Protein AF-A0A3B0YJS0-F1 (afdb_monomer_lite)

Sequence (53 aa):
MAYWRQWRRPRTKVRSLMKLGVHVRSAVACGITSKGPWRSAKTPGIQQALSNA

Foldseek 3Di:
DVVPVVQVALVSQLVLLVVLVQDNVQSN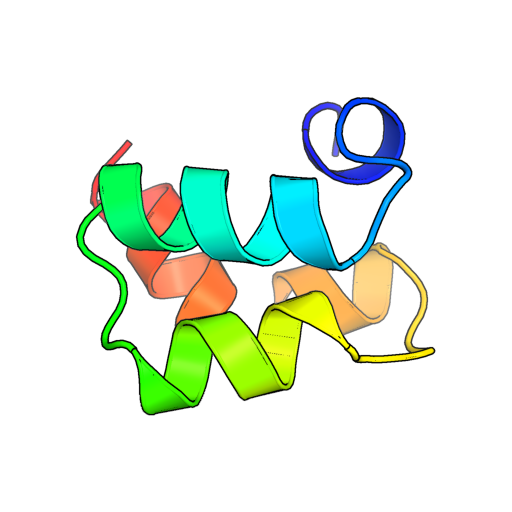VLSPDPDDPVVSCPRPSNVSSVVSD

Organism: NCBI:txid652676

Radius of gyration: 9.42 Å; chains: 1; bounding box: 20×19×17 Å

Structure (mmCIF, N/CA/C/O backbone):
data_AF-A0A3B0YJS0-F1
#
_entry.id   AF-A0A3B0YJS0-F1
#
loop_
_atom_site.group_PDB
_atom_site.id
_atom_site.type_symbol
_atom_site.label_atom_id
_atom_site.label_alt_id
_atom_site.label_comp_id
_atom_site.label_asym_id
_atom_site.label_entity_id
_atom_site.label_seq_id
_atom_site.pdbx_PDB_ins_code
_atom_site.Cartn_x
_atom_site.Cartn_y
_atom_site.Cartn_z
_atom_site.occupancy
_atom_site.B_iso_or_equiv
_atom_site.auth_seq_id
_atom_site.auth_comp_id
_atom_site.auth_asym_id
_atom_site.auth_atom_id
_atom_site.pdbx_PDB_model_num
ATOM 1 N N . MET A 1 1 ? 6.577 11.136 1.315 1.00 57.75 1 MET A N 1
ATOM 2 C CA . MET A 1 1 ? 7.070 9.784 0.939 1.00 57.75 1 MET A CA 1
ATOM 3 C C . MET A 1 1 ? 7.830 9.099 2.095 1.00 57.75 1 MET A C 1
ATOM 5 O O . MET A 1 1 ? 8.889 8.516 1.882 1.00 57.75 1 MET A O 1
ATOM 9 N N . ALA A 1 2 ? 7.317 9.166 3.329 1.00 59.97 2 ALA A N 1
ATOM 10 C CA . ALA A 1 2 ? 8.002 8.635 4.516 1.00 59.97 2 ALA A CA 1
ATOM 11 C C . ALA A 1 2 ? 7.736 7.130 4.726 1.00 59.97 2 ALA A C 1
ATOM 13 O O . ALA A 1 2 ? 8.668 6.373 4.997 1.00 59.97 2 ALA A O 1
ATOM 14 N N . TYR A 1 3 ? 6.505 6.670 4.463 1.00 64.94 3 TYR A N 1
ATOM 15 C CA . TYR A 1 3 ? 6.097 5.268 4.646 1.00 64.94 3 TYR A CA 1
ATOM 16 C C . TYR A 1 3 ? 6.938 4.265 3.847 1.00 64.94 3 TYR A C 1
ATOM 18 O O . TYR A 1 3 ? 7.271 3.187 4.327 1.00 64.94 3 TYR A O 1
ATOM 26 N N . TRP A 1 4 ? 7.354 4.629 2.634 1.00 72.94 4 TRP A N 1
ATOM 27 C CA . TRP A 1 4 ? 8.140 3.742 1.772 1.00 72.94 4 TRP A CA 1
ATOM 28 C C . TRP A 1 4 ? 9.611 3.620 2.176 1.00 72.94 4 TRP A C 1
ATOM 30 O O . TRP A 1 4 ? 10.224 2.587 1.913 1.00 72.94 4 TRP A O 1
ATOM 40 N N . ARG A 1 5 ? 10.167 4.642 2.839 1.00 70.06 5 ARG A N 1
ATOM 41 C CA . ARG A 1 5 ? 11.470 4.537 3.511 1.00 70.06 5 ARG A CA 1
ATOM 42 C C . ARG A 1 5 ? 11.354 3.743 4.816 1.00 70.06 5 ARG A C 1
ATOM 44 O O . ARG A 1 5 ? 12.274 3.005 5.152 1.00 70.06 5 ARG A O 1
ATOM 51 N N . GLN A 1 6 ? 10.214 3.840 5.504 1.00 80.06 6 GLN A N 1
ATOM 52 C CA . GLN A 1 6 ? 9.932 3.102 6.738 1.00 80.06 6 GLN A CA 1
ATOM 53 C C . GLN A 1 6 ? 9.734 1.598 6.486 1.00 80.06 6 GLN A C 1
ATOM 55 O O . GLN A 1 6 ? 10.240 0.756 7.229 1.00 80.06 6 GLN A O 1
ATOM 60 N N . TRP A 1 7 ? 9.038 1.220 5.413 1.00 86.44 7 TRP A N 1
ATOM 61 C CA . TRP A 1 7 ? 8.775 -0.182 5.086 1.00 86.44 7 TRP A CA 1
ATOM 62 C C . TRP A 1 7 ? 9.843 -0.733 4.144 1.00 86.44 7 TRP A C 1
ATOM 64 O O . TRP A 1 7 ? 9.650 -0.878 2.941 1.00 86.44 7 TRP A O 1
ATOM 74 N N . ARG A 1 8 ? 11.003 -1.056 4.716 1.00 81.25 8 ARG A N 1
ATOM 75 C CA . ARG A 1 8 ? 12.182 -1.507 3.961 1.00 81.25 8 ARG A CA 1
ATOM 76 C C . ARG A 1 8 ? 12.067 -2.932 3.409 1.00 81.25 8 ARG A C 1
ATOM 78 O O . ARG A 1 8 ? 12.702 -3.252 2.412 1.00 81.25 8 ARG A O 1
ATOM 85 N N . ARG A 1 9 ? 11.281 -3.802 4.055 1.00 87.81 9 ARG A N 1
ATOM 86 C CA . ARG A 1 9 ? 11.111 -5.206 3.644 1.00 87.81 9 ARG A CA 1
ATOM 87 C C . ARG A 1 9 ? 9.834 -5.357 2.801 1.00 87.81 9 ARG A C 1
ATOM 89 O O . ARG A 1 9 ? 8.795 -4.832 3.201 1.00 87.81 9 ARG A O 1
ATOM 96 N N . PRO A 1 10 ? 9.848 -6.136 1.703 1.00 86.62 10 PRO A N 1
ATOM 97 C CA . PRO A 1 10 ? 8.648 -6.377 0.895 1.00 86.62 10 PRO A CA 1
ATOM 98 C C . PRO A 1 10 ? 7.484 -6.922 1.729 1.00 86.62 10 PRO A C 1
ATOM 100 O O . PRO A 1 10 ? 6.354 -6.462 1.616 1.00 86.62 10 PRO A O 1
ATOM 103 N N . ARG A 1 11 ? 7.773 -7.834 2.667 1.00 88.31 11 ARG A N 1
ATOM 104 C CA . ARG A 1 11 ? 6.753 -8.430 3.546 1.00 88.31 11 ARG A CA 1
ATOM 105 C C . ARG A 1 11 ? 6.101 -7.407 4.482 1.00 88.31 11 ARG A C 1
ATOM 107 O O . ARG A 1 11 ? 4.897 -7.489 4.707 1.00 88.31 11 ARG A O 1
ATOM 114 N N . THR A 1 12 ? 6.857 -6.436 5.008 1.00 89.69 12 THR A N 1
ATOM 115 C CA . THR A 1 12 ? 6.268 -5.369 5.835 1.00 89.69 12 THR A CA 1
ATOM 116 C C . THR A 1 12 ? 5.469 -4.388 4.992 1.00 89.69 12 THR A C 1
ATOM 118 O O . THR A 1 12 ? 4.393 -4.000 5.430 1.00 89.69 12 THR A O 1
ATOM 121 N N . LYS A 1 13 ? 5.907 -4.067 3.765 1.00 87.94 13 LYS A N 1
ATOM 122 C CA . LYS A 1 13 ? 5.105 -3.260 2.830 1.00 87.94 13 LYS A CA 1
ATOM 123 C C . LYS A 1 13 ? 3.744 -3.883 2.560 1.00 87.94 13 LYS A C 1
ATOM 125 O O . LYS A 1 13 ? 2.733 -3.214 2.728 1.00 87.94 13 LYS A O 1
ATOM 130 N N . VAL A 1 14 ? 3.722 -5.161 2.179 1.00 89.25 14 VAL A N 1
ATOM 131 C CA . VAL A 1 14 ? 2.475 -5.876 1.873 1.00 89.25 14 VAL A CA 1
ATOM 132 C C . VAL A 1 14 ? 1.549 -5.886 3.089 1.00 89.25 14 VAL A C 1
ATOM 134 O O . VAL A 1 14 ? 0.381 -5.536 2.963 1.00 89.25 14 VAL A O 1
ATOM 137 N N . ARG A 1 15 ? 2.071 -6.212 4.280 1.00 91.00 15 ARG A N 1
ATOM 138 C CA . ARG A 1 15 ? 1.269 -6.250 5.511 1.00 91.00 15 ARG A CA 1
ATOM 139 C C . ARG A 1 15 ? 0.694 -4.879 5.873 1.00 91.00 15 ARG A C 1
ATOM 141 O O . ARG A 1 15 ? -0.461 -4.806 6.275 1.00 91.00 15 ARG A O 1
ATOM 148 N N . SER A 1 16 ? 1.465 -3.804 5.732 1.00 89.56 16 SER A N 1
ATOM 149 C CA . SER A 1 16 ? 0.965 -2.455 6.006 1.00 89.56 16 SER A CA 1
ATOM 150 C C . SER A 1 16 ? -0.066 -1.995 4.973 1.00 89.56 16 SER A C 1
ATOM 152 O O . SER A 1 16 ? -1.069 -1.408 5.354 1.00 89.56 16 SER A O 1
ATOM 154 N N . LEU A 1 17 ? 0.121 -2.316 3.687 1.00 88.50 17 LEU A N 1
ATOM 155 C CA . LEU A 1 17 ? -0.878 -2.035 2.648 1.00 88.50 17 LEU A CA 1
ATOM 156 C C . LEU A 1 17 ? -2.191 -2.794 2.895 1.00 88.50 17 LEU A C 1
ATOM 158 O O . LEU A 1 17 ? -3.263 -2.219 2.747 1.00 88.50 17 LEU A O 1
ATOM 162 N N . MET A 1 18 ? -2.118 -4.054 3.330 1.00 90.69 18 MET A N 1
ATOM 163 C CA . MET A 1 18 ? -3.303 -4.827 3.724 1.00 90.69 18 MET A CA 1
ATOM 164 C C . MET A 1 18 ? -4.019 -4.216 4.934 1.00 90.69 18 MET A C 1
ATOM 166 O O . MET A 1 18 ? -5.243 -4.173 4.951 1.00 90.69 18 MET A O 1
ATOM 170 N N . LYS A 1 19 ? -3.275 -3.701 5.926 1.00 88.81 19 LYS A N 1
ATOM 171 C CA . LYS A 1 19 ? -3.864 -2.985 7.073 1.00 88.81 19 LYS A CA 1
ATOM 172 C C . LYS A 1 19 ? -4.616 -1.716 6.661 1.00 88.81 19 LYS A C 1
ATOM 174 O O . LYS A 1 19 ? -5.579 -1.362 7.322 1.00 88.81 19 LYS A O 1
ATOM 179 N N . LEU A 1 20 ? -4.196 -1.071 5.574 1.00 88.12 20 LEU A N 1
ATOM 180 C CA . LEU A 1 20 ? -4.856 0.102 4.988 1.00 88.12 20 LEU A CA 1
ATOM 181 C C . LEU A 1 20 ? -6.015 -0.274 4.040 1.00 88.12 20 LEU A C 1
ATOM 183 O O . LEU A 1 20 ? -6.490 0.555 3.267 1.00 88.12 20 LEU A O 1
ATOM 187 N N . GLY A 1 21 ? -6.455 -1.537 4.033 1.00 88.00 21 GLY A N 1
ATOM 188 C CA . GLY A 1 21 ? -7.598 -1.980 3.229 1.00 88.00 21 GLY A CA 1
ATOM 189 C C . GLY A 1 21 ? -7.306 -2.143 1.734 1.00 88.00 21 GLY A C 1
ATOM 190 O O . GLY A 1 21 ? -8.233 -2.208 0.931 1.00 88.00 21 GLY A O 1
ATOM 191 N N . VAL A 1 22 ? -6.034 -2.218 1.325 1.00 88.94 22 VAL A N 1
ATOM 192 C CA . VAL A 1 22 ? -5.683 -2.513 -0.072 1.00 88.94 22 VAL A CA 1
ATOM 193 C C . VAL A 1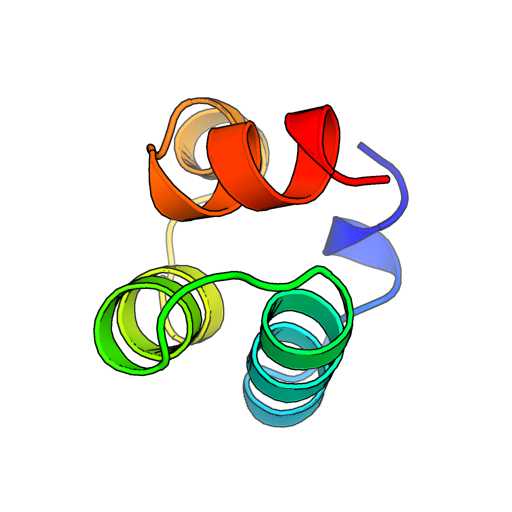 22 ? -5.911 -3.991 -0.362 1.00 88.94 22 VAL A C 1
ATOM 195 O O . VAL A 1 22 ? -5.468 -4.866 0.385 1.00 88.94 22 VAL A O 1
ATOM 198 N N . HIS A 1 23 ? -6.537 -4.276 -1.504 1.00 88.62 23 HIS A N 1
ATOM 199 C CA . HIS A 1 23 ? -6.780 -5.642 -1.957 1.00 88.62 23 HIS A CA 1
ATOM 200 C C . HIS A 1 23 ? -5.479 -6.461 -2.036 1.00 88.62 23 HIS A C 1
ATOM 202 O O . HIS A 1 23 ? -4.469 -5.985 -2.561 1.00 88.62 23 HIS A O 1
ATOM 208 N N . VAL A 1 24 ? -5.509 -7.716 -1.571 1.00 86.69 24 VAL A N 1
ATOM 209 C CA . VAL A 1 24 ? -4.334 -8.602 -1.409 1.00 86.69 24 VAL A CA 1
ATOM 210 C C . VAL A 1 24 ? -3.447 -8.635 -2.656 1.00 86.69 24 VAL A C 1
ATOM 212 O O . VAL A 1 24 ? -2.231 -8.470 -2.564 1.00 86.69 24 VAL A O 1
ATOM 215 N N . ARG A 1 25 ? -4.051 -8.783 -3.840 1.00 87.88 25 ARG A N 1
ATOM 216 C CA . ARG A 1 25 ? -3.324 -8.854 -5.117 1.00 87.88 25 ARG A CA 1
ATOM 217 C C . ARG A 1 25 ? -2.595 -7.545 -5.447 1.00 87.88 25 ARG A C 1
ATOM 219 O O . ARG A 1 25 ? -1.440 -7.574 -5.869 1.00 87.88 25 ARG A O 1
ATOM 226 N N . SER A 1 26 ? -3.242 -6.408 -5.198 1.00 86.50 26 SER A N 1
ATOM 227 C CA . SER A 1 26 ? -2.668 -5.071 -5.398 1.00 86.50 26 SER A CA 1
ATOM 228 C C . SER A 1 26 ? -1.583 -4.770 -4.364 1.00 86.50 26 SER A C 1
ATOM 230 O O . SER A 1 26 ? -0.530 -4.238 -4.710 1.00 86.50 26 SER A O 1
ATOM 232 N N . ALA A 1 27 ? -1.794 -5.175 -3.108 1.00 88.88 27 ALA A N 1
ATOM 233 C CA . ALA A 1 27 ? -0.820 -5.030 -2.033 1.00 88.88 27 ALA A CA 1
ATOM 234 C C . ALA A 1 27 ? 0.460 -5.826 -2.319 1.00 88.88 27 ALA A C 1
ATOM 236 O O . ALA A 1 27 ? 1.558 -5.296 -2.152 1.00 88.88 27 ALA A O 1
ATOM 237 N N . VAL A 1 28 ? 0.334 -7.067 -2.806 1.00 89.00 28 VAL A N 1
ATOM 238 C CA . VAL A 1 28 ? 1.475 -7.900 -3.215 1.00 89.00 28 VAL A CA 1
ATOM 239 C C . VAL A 1 28 ? 2.210 -7.266 -4.392 1.00 89.00 28 VAL A C 1
ATOM 241 O O . VAL A 1 28 ? 3.415 -7.046 -4.286 1.00 89.00 28 VAL A O 1
ATOM 244 N N . ALA A 1 29 ? 1.501 -6.885 -5.461 1.00 87.94 29 ALA A N 1
ATOM 245 C CA . ALA A 1 29 ? 2.104 -6.254 -6.637 1.00 87.94 29 ALA A CA 1
ATOM 246 C C . ALA A 1 29 ? 2.850 -4.947 -6.297 1.00 87.94 29 ALA A C 1
ATOM 248 O O . ALA A 1 29 ? 3.958 -4.716 -6.784 1.00 87.94 29 ALA A O 1
ATOM 249 N N . CYS A 1 30 ? 2.286 -4.110 -5.420 1.00 86.12 30 CYS A N 1
ATOM 250 C CA . CYS A 1 30 ? 2.934 -2.886 -4.944 1.00 86.12 30 CYS A CA 1
ATOM 251 C C . CYS A 1 30 ? 4.067 -3.155 -3.940 1.00 86.12 30 CYS A C 1
ATOM 253 O O . CYS A 1 30 ? 5.022 -2.384 -3.885 1.00 86.12 30 CYS A O 1
ATOM 255 N N . GLY A 1 31 ? 3.990 -4.216 -3.136 1.00 86.25 31 GLY A N 1
ATOM 256 C C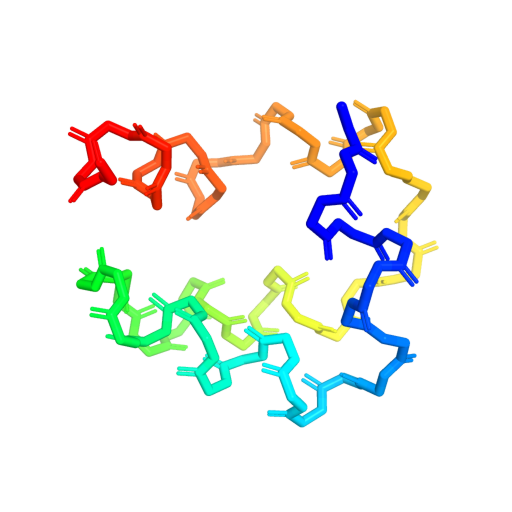A . GLY A 1 31 ? 4.980 -4.520 -2.102 1.00 86.25 31 GLY A CA 1
ATOM 257 C C . GLY A 1 31 ? 6.273 -5.147 -2.630 1.00 86.25 31 GLY A C 1
ATOM 258 O O . GLY A 1 31 ? 7.335 -4.885 -2.066 1.00 86.25 31 GLY A O 1
ATOM 259 N N . ILE A 1 32 ? 6.196 -5.930 -3.713 1.00 87.12 32 ILE A N 1
ATOM 260 C CA . ILE A 1 32 ? 7.351 -6.599 -4.346 1.00 87.12 32 ILE A CA 1
ATOM 261 C C . ILE A 1 32 ? 7.993 -5.779 -5.471 1.00 87.12 32 ILE A C 1
ATOM 263 O O . ILE A 1 32 ? 8.981 -6.209 -6.061 1.00 87.12 32 ILE A O 1
ATOM 267 N N . THR A 1 33 ? 7.435 -4.614 -5.805 1.00 85.19 33 THR A N 1
ATOM 268 C CA . THR A 1 33 ? 7.938 -3.814 -6.921 1.00 85.19 33 THR A CA 1
ATOM 269 C C . THR A 1 33 ? 9.351 -3.294 -6.644 1.00 85.19 33 THR A C 1
ATOM 271 O O . THR A 1 33 ? 9.635 -2.740 -5.581 1.00 85.19 33 THR A O 1
ATOM 274 N N . SER A 1 34 ? 10.233 -3.426 -7.633 1.00 82.44 34 SER A N 1
ATOM 275 C CA . SER A 1 34 ? 11.563 -2.804 -7.650 1.00 82.44 34 SER A CA 1
ATOM 276 C C . SER A 1 34 ? 11.513 -1.319 -8.031 1.00 82.44 34 SER A C 1
ATOM 278 O O . SER A 1 34 ? 12.534 -0.633 -8.019 1.00 82.44 34 SER A O 1
ATOM 280 N N . LYS A 1 35 ? 10.326 -0.797 -8.375 1.00 83.56 35 LYS A N 1
ATOM 281 C CA . LYS A 1 35 ? 10.141 0.600 -8.767 1.00 83.56 35 LYS A CA 1
ATOM 282 C C . LYS A 1 35 ? 10.462 1.532 -7.602 1.00 83.56 35 LYS 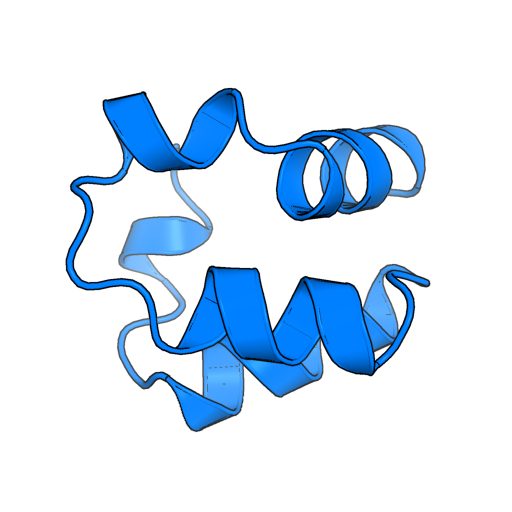A C 1
ATOM 284 O O . LYS A 1 35 ? 10.000 1.350 -6.475 1.00 83.56 35 LYS A O 1
ATOM 289 N N . GLY A 1 36 ? 11.187 2.603 -7.918 1.00 82.44 36 GLY A N 1
ATOM 290 C CA . GLY A 1 36 ? 11.474 3.672 -6.972 1.00 82.44 36 GLY A CA 1
ATOM 291 C C . GLY A 1 36 ? 10.198 4.281 -6.370 1.00 82.44 36 GLY A C 1
ATOM 292 O O . GLY A 1 36 ? 9.102 4.173 -6.939 1.00 82.44 36 GLY A O 1
ATOM 293 N N . PRO A 1 37 ? 10.316 4.954 -5.220 1.00 81.50 37 PRO A N 1
ATOM 294 C CA . PRO A 1 37 ? 9.164 5.428 -4.469 1.00 81.50 37 PRO A CA 1
ATOM 295 C C . PRO A 1 37 ? 8.298 6.429 -5.247 1.00 81.50 37 PRO A C 1
ATOM 297 O O . PRO A 1 37 ? 7.076 6.345 -5.183 1.00 81.50 37 PRO A O 1
ATOM 300 N N . TRP A 1 38 ? 8.910 7.292 -6.066 1.00 83.44 38 TRP A N 1
ATOM 301 C CA . TRP A 1 38 ? 8.197 8.243 -6.931 1.00 83.44 38 TRP A CA 1
ATOM 302 C C . TRP A 1 38 ? 7.321 7.577 -7.988 1.00 83.44 38 TRP A C 1
ATOM 304 O O . TRP A 1 38 ? 6.191 8.003 -8.213 1.00 83.44 38 TRP A O 1
ATOM 314 N N . ARG A 1 39 ? 7.811 6.500 -8.608 1.00 84.31 39 ARG A N 1
ATOM 315 C CA . ARG A 1 39 ? 7.021 5.719 -9.569 1.00 84.31 39 ARG A CA 1
ATOM 316 C C . ARG A 1 39 ? 5.934 4.914 -8.862 1.00 84.31 39 ARG A C 1
ATOM 318 O O . ARG A 1 39 ? 4.838 4.790 -9.388 1.00 84.31 39 ARG A O 1
ATOM 325 N N . SER A 1 40 ? 6.226 4.412 -7.664 1.00 83.56 40 SER A N 1
ATOM 326 C CA . SER A 1 40 ? 5.279 3.623 -6.876 1.00 83.56 40 SER A CA 1
ATOM 327 C C . SER A 1 40 ? 4.103 4.450 -6.348 1.00 83.56 40 SER A C 1
ATOM 329 O O . SER A 1 40 ? 2.989 3.937 -6.302 1.00 83.56 40 SER A O 1
ATOM 331 N N . ALA A 1 41 ? 4.313 5.723 -6.000 1.00 81.12 41 ALA A N 1
ATOM 332 C CA . ALA A 1 41 ? 3.278 6.601 -5.446 1.00 81.12 41 ALA A CA 1
ATOM 333 C C . ALA A 1 41 ? 2.040 6.764 -6.348 1.00 81.12 41 ALA A C 1
ATOM 335 O O . ALA A 1 41 ? 0.943 6.955 -5.840 1.00 81.12 41 ALA A O 1
ATOM 336 N N . LYS A 1 42 ? 2.205 6.639 -7.671 1.00 83.31 42 LYS A N 1
ATOM 337 C CA . LYS A 1 42 ? 1.118 6.745 -8.659 1.00 83.31 42 LYS A CA 1
ATOM 338 C C . LYS A 1 42 ? 0.421 5.408 -8.956 1.00 83.31 42 LYS A C 1
ATOM 340 O O . LYS A 1 42 ? -0.367 5.321 -9.888 1.00 83.31 42 LYS A O 1
ATOM 345 N N . THR A 1 43 ? 0.757 4.339 -8.233 1.00 85.50 43 THR A N 1
ATOM 346 C CA . THR A 1 43 ? 0.165 3.013 -8.469 1.00 85.50 43 THR A CA 1
ATOM 347 C C . THR A 1 43 ? -1.197 2.941 -7.774 1.00 85.50 43 THR A C 1
ATOM 349 O O . THR A 1 43 ? -1.277 3.350 -6.613 1.00 85.50 43 THR A O 1
ATOM 352 N N . PRO A 1 44 ? -2.241 2.362 -8.395 1.00 82.88 44 PRO A N 1
ATOM 353 C CA . PRO A 1 44 ? -3.587 2.308 -7.815 1.00 82.88 44 PRO A CA 1
ATOM 354 C C . PRO A 1 44 ? -3.628 1.674 -6.419 1.00 82.88 44 PRO A C 1
ATOM 356 O O . PRO A 1 44 ? -4.325 2.170 -5.543 1.00 82.88 44 PRO A O 1
ATOM 359 N N . GLY A 1 45 ? -2.813 0.643 -6.161 1.00 83.88 45 GLY A N 1
ATOM 360 C CA . GLY A 1 45 ? -2.724 0.034 -4.829 1.00 83.88 45 GLY A CA 1
ATOM 361 C C . GLY A 1 45 ? -2.183 0.977 -3.747 1.00 83.88 45 GLY A C 1
ATOM 362 O O . GLY A 1 45 ? -2.579 0.869 -2.593 1.00 83.88 45 GLY A O 1
ATOM 363 N N . ILE A 1 46 ? -1.310 1.927 -4.101 1.00 83.19 46 ILE A N 1
ATOM 364 C CA . ILE A 1 46 ? -0.810 2.935 -3.154 1.00 83.19 46 ILE A CA 1
ATOM 365 C C . ILE A 1 46 ? -1.813 4.072 -2.997 1.00 83.19 46 ILE A C 1
ATOM 367 O O . ILE A 1 46 ? -2.039 4.525 -1.883 1.00 83.19 46 ILE A O 1
ATOM 371 N N . GLN A 1 47 ? -2.437 4.513 -4.086 1.00 85.50 47 GLN A N 1
ATOM 372 C CA . GLN A 1 47 ? -3.443 5.570 -4.032 1.00 85.50 47 GLN A CA 1
ATOM 373 C C . GLN A 1 47 ? -4.665 5.141 -3.207 1.00 85.50 47 GLN A C 1
ATOM 375 O O . GLN A 1 47 ? -5.178 5.931 -2.426 1.00 85.50 47 GLN A O 1
ATOM 380 N N . GLN A 1 48 ? -5.048 3.864 -3.289 1.00 85.44 48 GLN A N 1
ATOM 381 C CA . GLN A 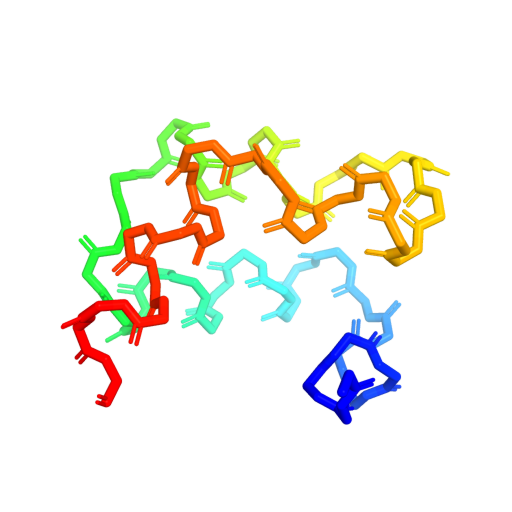1 48 ? -6.061 3.269 -2.420 1.00 85.44 48 GLN A CA 1
ATOM 382 C C . GLN A 1 48 ? -5.621 3.249 -0.948 1.00 85.44 48 GLN A C 1
ATOM 384 O O . GLN A 1 48 ? -6.374 3.686 -0.089 1.00 85.44 48 GLN A O 1
ATOM 389 N N . ALA A 1 49 ? -4.386 2.820 -0.652 1.00 84.50 49 ALA A N 1
ATOM 390 C CA . ALA A 1 49 ? -3.844 2.883 0.710 1.00 84.50 49 ALA A CA 1
ATOM 391 C C . ALA A 1 49 ? -3.817 4.311 1.273 1.00 84.50 49 ALA A C 1
ATOM 393 O O . ALA A 1 49 ? -4.062 4.487 2.455 1.00 84.50 49 ALA A 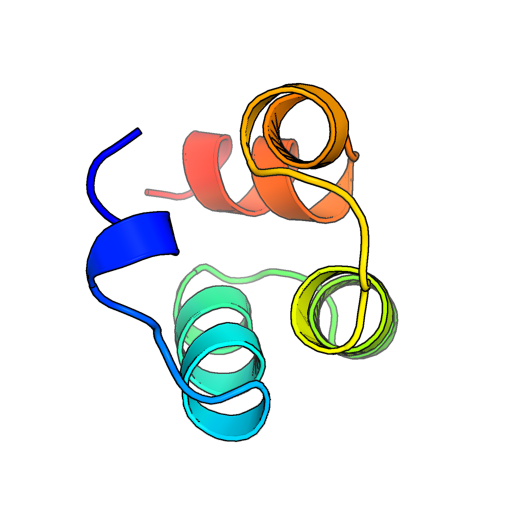O 1
ATOM 394 N N . LEU A 1 50 ? -3.493 5.310 0.448 1.00 82.50 50 LEU A N 1
ATOM 395 C CA . LEU A 1 50 ? -3.454 6.718 0.849 1.00 82.50 50 LEU A CA 1
ATOM 396 C C . LEU A 1 50 ? -4.850 7.321 1.022 1.00 82.50 50 LEU A C 1
ATOM 398 O O . LEU A 1 50 ? -5.011 8.207 1.845 1.00 82.50 50 LEU A O 1
ATOM 402 N N . SER A 1 51 ? -5.833 6.860 0.248 1.00 81.62 51 SER A N 1
ATOM 403 C CA . SER A 1 51 ? -7.225 7.306 0.363 1.00 81.62 51 SER A CA 1
ATOM 404 C C . SER A 1 51 ? -7.947 6.701 1.570 1.00 81.62 51 SER A C 1
ATOM 406 O O . SER A 1 51 ? -8.960 7.246 1.991 1.00 81.62 51 SER A O 1
ATOM 408 N N . ASN A 1 52 ? -7.451 5.573 2.082 1.00 74.25 52 ASN A N 1
ATOM 409 C CA . ASN A 1 52 ? -7.993 4.861 3.240 1.00 74.25 52 ASN A CA 1
ATOM 410 C C . ASN A 1 52 ? -7.223 5.145 4.546 1.00 74.25 52 ASN A C 1
ATOM 412 O O . ASN A 1 52 ? -7.565 4.567 5.578 1.00 74.25 52 ASN A O 1
ATOM 416 N N . ALA A 1 53 ? -6.139 5.926 4.478 1.00 63.84 53 ALA A N 1
ATOM 417 C CA . ALA A 1 53 ? -5.274 6.264 5.609 1.00 63.84 53 ALA A CA 1
ATOM 418 C C . ALA A 1 53 ? -5.753 7.512 6.352 1.00 63.84 53 ALA A C 1
ATOM 420 O O . ALA A 1 53 ? -6.330 8.405 5.693 1.00 63.84 53 ALA A O 1
#

pLDDT: mean 83.31, std 7.48, range [57.75, 91.0]

Secondary structure (DSSP, 8-state):
--HHHH--SHHHHHHHHHHTT--HHHHHHHHS--S-HHHHTTSHHHHHHHH--